Protein AF-A0A1X7SFZ6-F1 (afdb_monomer_lite)

pLDDT: mean 77.15, std 19.06, range [35.5, 96.81]

Foldseek 3Di:
DDDDPDCPPPDVVVVVPDDDDDDDPVVDDPVNVVVVVVVVVVVDPPPPPDDPVPDPDDDDDDDDDPPDDD

Sequence (70 aa):
MFEVQDLKFATLATVSHCGMVWFSQDVLTLDMVFDHFILKLKSVPIDKGEEELRGGGAPSTRRPSLLLWR

Structure (mmCIF, N/CA/C/O backbone):
data_AF-A0A1X7SFZ6-F1
#
_entry.id   AF-A0A1X7SFZ6-F1
#
loop_
_atom_site.group_PDB
_atom_site.id
_atom_site.type_symbol
_atom_site.label_atom_id
_atom_site.label_alt_id
_atom_site.label_comp_id
_atom_site.label_asym_id
_atom_site.label_entity_id
_atom_site.label_seq_id
_atom_site.pdbx_PDB_ins_code
_atom_site.Cartn_x
_atom_site.Cartn_y
_atom_site.Cartn_z
_atom_site.occupancy
_atom_site.B_iso_or_equiv
_atom_site.auth_seq_id
_atom_site.auth_comp_id
_atom_site.auth_asym_id
_atom_site.auth_atom_id
_atom_site.pdbx_PDB_model_num
ATOM 1 N N . MET A 1 1 ? 4.105 -13.656 -5.539 1.00 82.94 1 MET A N 1
ATOM 2 C CA . MET A 1 1 ? 3.529 -12.298 -5.460 1.00 82.94 1 MET A CA 1
ATOM 3 C C . MET A 1 1 ? 4.529 -11.438 -4.712 1.00 82.94 1 MET A C 1
ATOM 5 O O . MET A 1 1 ? 5.047 -11.913 -3.711 1.00 82.94 1 MET A O 1
ATOM 9 N N . PHE A 1 2 ? 4.855 -10.256 -5.231 1.00 85.81 2 PHE A N 1
ATOM 10 C CA . PHE A 1 2 ? 5.799 -9.322 -4.614 1.00 85.81 2 PHE A CA 1
ATOM 11 C C . PHE A 1 2 ? 5.054 -8.030 -4.278 1.00 85.81 2 PHE A C 1
ATOM 13 O O . PHE A 1 2 ? 4.327 -7.524 -5.129 1.00 85.81 2 PHE A O 1
ATOM 20 N N . GLU A 1 3 ? 5.226 -7.523 -3.058 1.00 91.25 3 GLU A N 1
ATOM 21 C CA . GLU A 1 3 ? 4.769 -6.189 -2.661 1.00 91.25 3 GLU A CA 1
ATOM 22 C C . GLU A 1 3 ? 5.968 -5.241 -2.734 1.00 91.25 3 GLU A C 1
ATOM 24 O O . GLU A 1 3 ? 6.996 -5.475 -2.097 1.00 91.25 3 GLU A O 1
ATOM 29 N N . VAL A 1 4 ? 5.863 -4.205 -3.561 1.00 92.38 4 VAL A N 1
ATOM 30 C CA . VAL A 1 4 ? 6.920 -3.213 -3.779 1.00 92.38 4 VAL A CA 1
ATOM 31 C C . VAL A 1 4 ? 6.295 -1.825 -3.788 1.00 92.38 4 VAL A C 1
ATOM 33 O O . VAL A 1 4 ? 5.201 -1.647 -4.319 1.00 92.38 4 VAL A O 1
ATOM 36 N N . GLN A 1 5 ? 6.982 -0.841 -3.203 1.00 93.00 5 GLN A N 1
ATOM 37 C CA . GLN A 1 5 ? 6.510 0.549 -3.209 1.00 93.00 5 GLN A CA 1
ATOM 38 C C . GLN A 1 5 ? 6.672 1.204 -4.581 1.00 93.00 5 GLN A C 1
ATOM 40 O O . GLN A 1 5 ? 5.810 1.963 -5.017 1.00 93.00 5 GLN A O 1
ATOM 45 N N . ASP A 1 6 ? 7.791 0.934 -5.255 1.00 90.56 6 ASP A N 1
ATOM 46 C CA . ASP A 1 6 ? 8.070 1.464 -6.580 1.00 90.56 6 ASP A CA 1
ATOM 47 C C . ASP A 1 6 ? 8.867 0.477 -7.444 1.00 90.56 6 ASP A C 1
ATOM 49 O O . ASP A 1 6 ? 9.372 -0.544 -6.977 1.00 90.56 6 ASP A O 1
ATOM 53 N N . LEU A 1 7 ? 8.927 0.782 -8.741 1.00 90.56 7 LEU A N 1
ATOM 54 C CA . LEU A 1 7 ? 9.597 -0.020 -9.766 1.00 90.56 7 LEU A CA 1
ATOM 55 C C . LEU A 1 7 ? 10.788 0.723 -10.378 1.00 90.56 7 LEU A C 1
ATOM 57 O O . LEU A 1 7 ? 11.207 0.403 -11.488 1.00 90.56 7 LEU A O 1
ATOM 61 N N . LYS A 1 8 ? 11.341 1.729 -9.683 1.00 90.50 8 LYS A N 1
ATOM 62 C CA . LYS A 1 8 ? 12.369 2.624 -10.251 1.00 90.50 8 LYS A CA 1
ATOM 63 C C . LYS A 1 8 ? 13.619 1.882 -10.727 1.00 90.50 8 LYS A C 1
ATOM 65 O O . LYS A 1 8 ? 14.308 2.358 -11.622 1.00 90.50 8 LYS A O 1
ATOM 70 N N . PHE A 1 9 ? 13.888 0.716 -10.146 1.00 90.88 9 PHE A N 1
ATOM 71 C CA . PHE A 1 9 ? 15.049 -0.119 -10.454 1.00 90.88 9 PHE A CA 1
ATOM 72 C C . PHE A 1 9 ? 14.680 -1.447 -11.133 1.00 90.88 9 PHE A C 1
ATOM 74 O O . PHE A 1 9 ? 15.524 -2.333 -11.258 1.00 90.88 9 PHE A O 1
ATOM 81 N N . ALA A 1 10 ? 13.425 -1.617 -11.558 1.00 90.44 10 ALA A N 1
ATOM 82 C CA . ALA A 1 10 ? 12.989 -2.827 -12.243 1.00 90.44 10 ALA A CA 1
ATOM 83 C C . ALA A 1 10 ? 13.396 -2.798 -13.726 1.00 90.44 10 ALA A C 1
ATOM 85 O O . ALA A 1 10 ? 13.280 -1.774 -14.399 1.00 90.44 10 ALA A O 1
ATOM 86 N N . THR A 1 11 ? 13.843 -3.938 -14.260 1.00 92.00 11 THR A N 1
ATOM 87 C CA . THR A 1 11 ? 14.067 -4.095 -15.703 1.00 92.00 11 THR A CA 1
ATOM 88 C C . THR A 1 11 ? 12.768 -4.523 -16.390 1.00 92.00 11 THR A C 1
ATOM 90 O O . THR A 1 11 ? 11.938 -5.217 -15.807 1.00 92.00 11 THR A O 1
ATOM 93 N N . LEU A 1 12 ? 12.577 -4.160 -17.663 1.00 86.62 12 LEU A N 1
ATOM 94 C CA . LEU A 1 12 ? 11.374 -4.562 -18.414 1.00 86.62 12 LEU A CA 1
ATOM 95 C C . LEU A 1 12 ? 11.222 -6.088 -18.513 1.00 86.62 12 LEU A C 1
ATOM 97 O O . LEU A 1 12 ? 10.104 -6.596 -18.565 1.00 86.62 12 LEU A O 1
ATOM 101 N N . ALA A 1 13 ? 12.340 -6.819 -18.483 1.00 89.25 13 ALA A N 1
ATOM 102 C CA . ALA A 1 13 ? 12.346 -8.275 -18.496 1.00 89.25 13 ALA A CA 1
ATOM 103 C C . ALA A 1 13 ? 11.576 -8.860 -17.300 1.00 89.25 13 ALA A C 1
ATOM 105 O O . ALA A 1 13 ? 10.758 -9.757 -17.488 1.00 89.25 13 ALA A O 1
ATOM 106 N N . THR A 1 14 ? 11.766 -8.329 -16.087 1.00 87.75 14 THR A N 1
ATOM 107 C CA . THR A 1 14 ? 11.088 -8.844 -14.886 1.00 87.75 14 THR A CA 1
ATOM 108 C C . THR A 1 14 ? 9.623 -8.425 -14.806 1.00 87.75 14 THR A C 1
ATOM 110 O O . THR A 1 14 ? 8.800 -9.185 -14.301 1.00 87.75 14 THR A O 1
ATOM 113 N N . VAL A 1 15 ? 9.278 -7.254 -15.346 1.00 87.81 15 VAL A N 1
ATOM 114 C CA . VAL A 1 15 ? 7.898 -6.745 -15.356 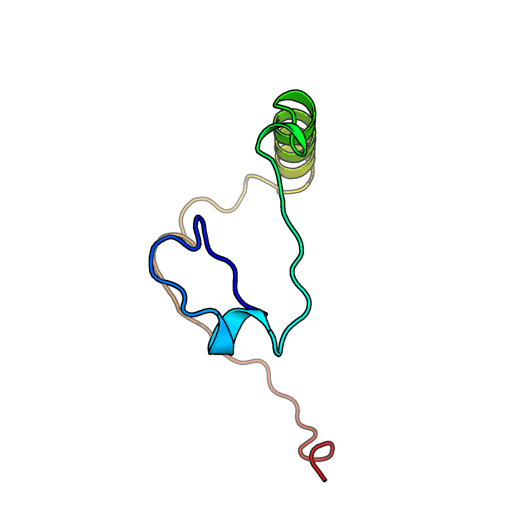1.00 87.81 15 VAL A CA 1
ATOM 115 C C . VAL A 1 15 ? 7.044 -7.408 -16.449 1.00 87.81 15 VAL A C 1
ATOM 117 O O . VAL A 1 15 ? 5.831 -7.488 -16.299 1.00 87.81 15 VAL A O 1
ATOM 120 N N . SER A 1 16 ? 7.643 -7.938 -17.525 1.00 90.88 16 SER A N 1
ATOM 121 C CA . SER A 1 16 ? 6.874 -8.505 -18.649 1.00 90.88 16 SER A CA 1
ATOM 122 C C . SER A 1 16 ? 6.254 -9.883 -18.385 1.00 90.88 16 SER A C 1
ATOM 124 O O . SER A 1 16 ? 5.241 -10.227 -18.990 1.00 90.88 16 SER A O 1
ATOM 126 N N . HIS A 1 17 ? 6.846 -10.683 -17.493 1.00 85.50 17 HIS A N 1
ATOM 127 C CA . HIS A 1 17 ? 6.446 -12.082 -17.296 1.00 85.50 17 HIS A CA 1
ATOM 128 C C . HIS A 1 17 ? 5.376 -12.280 -16.215 1.00 85.50 17 HIS A C 1
ATOM 130 O O . HIS A 1 17 ? 4.841 -13.380 -16.078 1.00 85.50 17 HIS A O 1
ATOM 136 N N . CYS A 1 18 ? 5.051 -11.233 -15.455 1.00 87.19 18 CYS A N 1
ATOM 137 C CA . CYS A 1 18 ? 4.121 -11.290 -14.333 1.00 87.19 18 CYS A CA 1
ATOM 138 C C . CYS A 1 18 ? 3.006 -10.255 -14.508 1.00 87.19 18 CYS A C 1
ATOM 140 O O . CYS A 1 18 ? 3.258 -9.119 -14.899 1.00 87.19 18 CYS A O 1
ATOM 142 N N . GLY A 1 19 ? 1.769 -10.629 -14.170 1.00 88.75 19 GLY A N 1
ATOM 143 C CA . GLY A 1 19 ? 0.669 -9.670 -14.071 1.00 88.75 19 GLY A CA 1
ATOM 144 C C . GLY A 1 19 ? 0.938 -8.655 -12.960 1.00 88.75 19 GLY A C 1
ATOM 145 O O . GLY A 1 19 ? 1.359 -9.034 -11.865 1.00 88.75 19 GLY A O 1
ATOM 146 N N . MET A 1 20 ? 0.693 -7.377 -13.243 1.00 90.44 20 MET A N 1
ATOM 147 C CA . MET A 1 20 ? 0.922 -6.288 -12.299 1.00 90.44 20 MET A CA 1
ATOM 148 C C . MET A 1 20 ? -0.396 -5.662 -11.857 1.00 90.44 20 MET A C 1
ATOM 150 O O . MET A 1 20 ? -1.254 -5.354 -12.682 1.00 90.44 20 MET A O 1
ATOM 154 N N . VAL A 1 21 ? -0.534 -5.462 -10.548 1.00 92.25 21 VAL A N 1
ATOM 155 C CA . VAL A 1 21 ? -1.671 -4.777 -9.931 1.00 92.25 21 VAL A CA 1
ATOM 156 C C . VAL A 1 21 ? -1.133 -3.531 -9.247 1.00 92.25 21 VAL A C 1
ATOM 158 O O . VAL A 1 21 ? -0.215 -3.621 -8.433 1.00 92.25 21 VAL A O 1
ATOM 161 N N . TRP A 1 22 ? -1.680 -2.372 -9.607 1.00 91.25 22 TRP A N 1
ATOM 162 C CA . TRP A 1 22 ? -1.273 -1.089 -9.051 1.00 91.25 22 TRP A CA 1
ATOM 163 C C . TRP A 1 22 ? -2.264 -0.632 -7.985 1.00 91.25 22 TRP A C 1
ATOM 165 O O . TRP A 1 22 ? -3.456 -0.504 -8.260 1.00 91.25 22 TRP A O 1
ATOM 175 N N . PHE A 1 23 ? -1.756 -0.345 -6.790 1.00 93.44 23 PHE A N 1
ATOM 176 C CA . PHE A 1 23 ? -2.527 0.265 -5.714 1.00 93.44 23 PHE A CA 1
ATOM 177 C C . PHE A 1 23 ? -2.151 1.743 -5.627 1.00 93.44 23 PHE A C 1
ATOM 179 O O . PHE A 1 23 ? -1.019 2.078 -5.282 1.00 93.44 23 PHE A O 1
ATOM 186 N N . SER A 1 24 ? -3.083 2.637 -5.963 1.00 93.00 24 SER A N 1
ATOM 187 C CA . SER A 1 24 ? -2.890 4.060 -5.682 1.00 93.00 24 SER A CA 1
ATOM 188 C C . SER A 1 24 ? -3.106 4.338 -4.195 1.00 93.00 24 SER A C 1
ATOM 190 O O . SER A 1 24 ? -3.793 3.589 -3.499 1.00 93.00 24 SER A O 1
ATOM 192 N N . GLN A 1 25 ? -2.536 5.442 -3.710 1.00 90.62 25 GLN A N 1
ATOM 193 C CA . GLN A 1 25 ? -2.716 5.877 -2.321 1.00 90.62 25 GLN A CA 1
ATOM 194 C C . GLN A 1 25 ? -4.191 6.169 -1.997 1.00 90.62 25 GLN A C 1
ATOM 196 O O . GLN A 1 25 ? -4.611 5.980 -0.863 1.00 90.62 25 GLN A O 1
ATOM 201 N N . ASP A 1 26 ? -4.988 6.523 -3.007 1.00 92.50 26 ASP A N 1
ATOM 202 C CA . ASP A 1 26 ? -6.408 6.849 -2.852 1.00 92.50 26 ASP A CA 1
ATOM 203 C C . ASP A 1 26 ? -7.330 5.617 -2.783 1.00 92.50 26 ASP A C 1
ATOM 205 O O . ASP A 1 26 ? -8.522 5.764 -2.522 1.00 92.50 26 ASP A O 1
ATOM 209 N N . VAL A 1 27 ? -6.818 4.396 -3.010 1.00 93.88 27 VAL A N 1
ATOM 210 C CA . VAL A 1 27 ? -7.622 3.162 -2.866 1.00 93.88 27 VAL A CA 1
ATOM 211 C C . VAL A 1 27 ? -8.049 2.945 -1.411 1.00 93.88 27 VAL A C 1
ATOM 213 O O . VAL A 1 27 ? -9.112 2.379 -1.162 1.00 93.88 27 VAL A O 1
ATOM 216 N N . LEU A 1 28 ? -7.233 3.392 -0.453 1.00 94.31 28 LEU A N 1
ATOM 217 C CA . LEU A 1 28 ? -7.504 3.284 0.978 1.00 94.31 28 LEU A CA 1
ATOM 218 C C . LEU A 1 28 ? -7.713 4.672 1.580 1.00 94.31 28 LEU A C 1
ATOM 220 O O . LEU A 1 28 ? -6.762 5.424 1.780 1.00 94.31 28 LEU A O 1
ATOM 224 N N . THR A 1 29 ? -8.960 4.994 1.919 1.00 95.44 29 THR A N 1
ATOM 225 C CA . THR A 1 29 ? -9.278 6.226 2.646 1.00 95.44 29 THR A CA 1
ATOM 226 C C . THR A 1 29 ? -9.033 6.065 4.145 1.00 95.44 29 THR A C 1
ATOM 228 O O . THR A 1 29 ? -9.055 4.958 4.691 1.00 95.44 29 THR A O 1
ATOM 231 N N . LEU A 1 30 ? -8.835 7.188 4.841 1.00 94.50 30 LEU A N 1
ATOM 232 C CA . LEU A 1 30 ? -8.655 7.188 6.295 1.00 94.50 30 LEU A CA 1
ATOM 233 C C . LEU A 1 30 ? -9.876 6.624 7.031 1.00 94.50 30 LEU A C 1
ATOM 235 O O . LEU A 1 30 ? -9.702 5.896 8.004 1.00 94.50 30 LEU A O 1
ATOM 239 N N . ASP A 1 31 ? -11.087 6.889 6.538 1.00 95.56 31 ASP A N 1
ATOM 240 C CA . ASP A 1 31 ? -12.326 6.377 7.134 1.00 95.56 31 ASP A CA 1
ATOM 241 C C . ASP A 1 31 ? -12.343 4.841 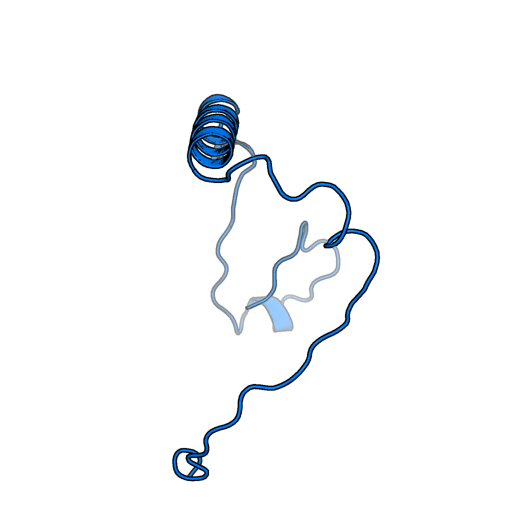7.170 1.00 95.56 3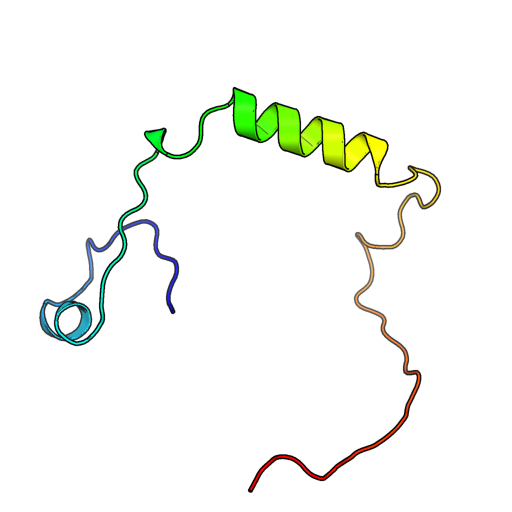1 ASP A C 1
ATOM 243 O O . ASP A 1 31 ? -12.619 4.252 8.213 1.00 95.56 31 ASP A O 1
ATOM 247 N N . MET A 1 32 ? -11.921 4.177 6.083 1.00 95.12 32 MET A N 1
ATOM 248 C CA . MET A 1 32 ? -11.818 2.710 6.033 1.00 95.12 32 MET A CA 1
ATOM 249 C C . MET A 1 32 ? -10.819 2.166 7.060 1.00 95.12 32 MET A C 1
ATOM 251 O O . MET A 1 32 ? -11.053 1.129 7.686 1.00 95.12 32 MET A O 1
ATOM 255 N N . VAL A 1 33 ? -9.695 2.865 7.237 1.00 95.19 33 VAL A N 1
ATOM 256 C CA . VAL A 1 33 ? -8.658 2.483 8.202 1.00 95.19 33 VAL A CA 1
ATOM 257 C C . VAL A 1 33 ? -9.174 2.640 9.632 1.00 95.19 33 VAL A C 1
ATOM 259 O O . VAL A 1 33 ? -8.980 1.737 10.451 1.00 95.19 33 VAL A O 1
ATOM 262 N N . PHE A 1 34 ? -9.850 3.750 9.937 1.00 96.81 34 PHE A N 1
ATOM 263 C CA . PHE A 1 34 ? -10.425 4.000 11.257 1.00 96.81 34 PHE A CA 1
ATOM 264 C C . PHE A 1 34 ? -11.539 3.013 11.598 1.00 96.81 34 PHE A C 1
ATOM 266 O O . PHE A 1 34 ? -11.523 2.447 12.692 1.00 96.81 34 PHE A O 1
ATOM 273 N N . ASP A 1 35 ? -12.447 2.739 10.663 1.00 96.25 35 ASP A N 1
ATOM 274 C CA . ASP A 1 35 ? -13.519 1.763 10.853 1.00 96.25 35 ASP A CA 1
ATOM 275 C C . ASP A 1 35 ? -12.953 0.375 11.153 1.00 96.25 35 ASP A C 1
ATOM 277 O O . ASP A 1 35 ? -13.336 -0.265 12.138 1.00 96.25 35 ASP A O 1
ATOM 281 N N . HIS A 1 36 ? -11.970 -0.070 10.362 1.00 94.00 36 HIS A N 1
ATOM 282 C CA . HIS A 1 36 ? -11.277 -1.332 10.607 1.00 94.00 36 HIS A CA 1
ATOM 283 C C . HIS A 1 36 ? -10.599 -1.352 11.986 1.00 94.00 36 HIS A C 1
ATOM 285 O O . HIS A 1 36 ? -10.694 -2.345 12.712 1.00 94.00 36 HIS A O 1
ATOM 291 N N . PHE A 1 37 ? -9.945 -0.259 12.385 1.00 94.31 37 PHE A N 1
ATOM 292 C CA . PHE A 1 37 ? -9.291 -0.164 13.687 1.00 94.31 37 PHE A CA 1
ATOM 293 C C . PHE A 1 37 ? -10.292 -0.256 14.849 1.00 94.31 37 PHE A C 1
ATOM 295 O O . PHE A 1 37 ? -10.074 -1.022 15.788 1.00 94.31 37 PHE A O 1
ATOM 302 N N . ILE A 1 38 ? -11.424 0.448 14.771 1.00 94.00 38 ILE A N 1
ATOM 303 C CA . ILE A 1 38 ? -12.479 0.409 15.794 1.00 94.00 38 ILE A CA 1
ATOM 304 C C . ILE A 1 38 ? -13.115 -0.985 15.874 1.00 94.00 38 ILE A C 1
ATOM 306 O O . ILE A 1 38 ? -13.357 -1.491 16.972 1.00 94.00 38 ILE A O 1
ATOM 310 N N . LEU A 1 39 ? -13.372 -1.629 14.731 1.00 93.56 39 LEU A N 1
ATOM 311 C CA . LEU A 1 39 ? -13.876 -3.004 14.692 1.00 93.56 39 LEU A CA 1
ATOM 312 C C . LEU A 1 39 ? -12.894 -3.970 15.357 1.00 93.56 39 LEU A C 1
ATOM 314 O O . LEU A 1 39 ? -13.299 -4.791 16.183 1.00 93.56 39 LEU A O 1
ATOM 318 N N . LYS A 1 40 ? -11.598 -3.822 15.068 1.00 91.00 40 LYS A N 1
ATOM 319 C CA . LYS A 1 40 ? -10.545 -4.624 15.689 1.00 91.00 40 LYS A CA 1
ATOM 320 C C . LYS A 1 40 ? -10.527 -4.442 17.208 1.00 91.00 40 LYS A C 1
ATOM 322 O O . LYS A 1 40 ? -10.535 -5.443 17.919 1.00 91.00 40 LYS A O 1
ATOM 327 N N . LEU A 1 41 ? -10.604 -3.204 17.705 1.00 89.50 41 LEU A N 1
ATOM 328 C CA . LEU A 1 41 ? -10.666 -2.908 19.144 1.00 89.50 41 LEU A CA 1
ATOM 329 C C . LEU A 1 41 ? -11.876 -3.537 19.844 1.00 89.50 41 LEU A C 1
ATOM 331 O O . LEU A 1 41 ? -11.754 -3.999 20.971 1.00 89.50 41 LEU A O 1
ATOM 335 N N . LYS A 1 42 ? -13.041 -3.576 19.191 1.00 88.44 42 LYS A N 1
ATOM 336 C CA . LYS A 1 42 ? -14.238 -4.230 19.747 1.00 88.44 42 LYS A CA 1
ATOM 337 C C . LYS A 1 42 ? -14.122 -5.755 19.757 1.00 88.44 42 LYS A C 1
ATOM 339 O O . LYS A 1 42 ? -14.710 -6.400 20.617 1.00 88.44 42 LYS A O 1
ATOM 344 N N . SER A 1 43 ? -13.411 -6.326 18.784 1.00 86.12 43 SER A N 1
ATOM 345 C CA . SER A 1 43 ? -13.264 -7.779 18.634 1.00 86.12 43 SER A CA 1
ATOM 346 C C . SER A 1 43 ? -12.173 -8.397 19.510 1.00 86.12 43 SER A C 1
ATOM 348 O O . SER A 1 43 ? -12.284 -9.565 19.878 1.00 86.12 43 SER A O 1
ATOM 350 N N . VAL A 1 44 ? -11.120 -7.642 19.838 1.00 82.00 44 VAL A N 1
ATOM 351 C CA . VAL A 1 44 ? -9.970 -8.148 20.594 1.00 82.00 44 VAL A CA 1
ATOM 352 C C . VAL A 1 44 ? -10.118 -7.726 22.058 1.00 82.00 44 VAL A C 1
ATOM 354 O O . VAL A 1 44 ? -10.016 -6.533 22.348 1.00 82.00 44 VAL A O 1
ATOM 357 N N . PRO A 1 45 ? -10.350 -8.661 22.998 1.00 77.12 45 PRO A N 1
ATOM 358 C CA . PRO A 1 45 ? -10.365 -8.322 24.413 1.00 77.12 45 PRO A CA 1
ATOM 359 C C . PRO A 1 45 ? -8.977 -7.816 24.826 1.00 77.12 45 PRO A C 1
ATOM 361 O O . PRO A 1 45 ? -7.970 -8.475 24.582 1.00 77.12 45 PRO A O 1
ATOM 364 N N . ILE A 1 46 ? -8.928 -6.650 25.473 1.00 65.81 46 ILE A N 1
ATOM 365 C CA . ILE A 1 46 ? -7.685 -6.006 25.947 1.00 65.81 46 ILE A CA 1
ATOM 366 C C . ILE A 1 46 ? -7.114 -6.719 27.197 1.00 65.81 46 ILE A C 1
ATOM 368 O O . ILE A 1 46 ? -6.126 -6.290 27.780 1.00 65.81 46 ILE A O 1
ATOM 372 N N . ASP A 1 47 ? -7.682 -7.860 27.594 1.00 65.25 47 ASP A N 1
ATOM 373 C CA . ASP A 1 47 ? -7.179 -8.691 28.690 1.00 65.25 47 ASP A CA 1
ATOM 374 C C . ASP A 1 47 ? -6.210 -9.767 28.184 1.00 65.25 47 ASP A C 1
ATOM 376 O O . ASP A 1 47 ? -6.499 -10.956 28.233 1.00 65.25 47 ASP A O 1
ATOM 380 N N . LYS A 1 48 ? -5.089 -9.317 27.618 1.00 57.66 48 LYS A N 1
ATOM 381 C CA . LYS A 1 48 ? -3.777 -9.986 27.591 1.00 57.66 48 LYS A CA 1
ATOM 382 C C . LYS A 1 48 ? -2.762 -8.907 27.264 1.00 57.66 48 LYS A C 1
ATOM 384 O O . LYS A 1 48 ? -2.278 -8.787 26.137 1.00 57.66 48 LYS A O 1
ATOM 389 N N . GLY A 1 49 ? -2.510 -8.057 28.251 1.00 58.41 49 GLY A N 1
ATOM 390 C CA . GLY A 1 49 ? -1.345 -7.200 28.205 1.00 58.41 49 GLY A CA 1
ATOM 391 C C . GLY A 1 49 ? -0.098 -8.030 27.874 1.00 58.41 49 GLY A C 1
ATOM 392 O O . GLY A 1 49 ? 0.077 -9.154 28.337 1.00 58.41 49 GLY A O 1
ATOM 393 N N . GLU A 1 50 ? 0.787 -7.415 27.104 1.00 56.09 50 GLU A N 1
ATOM 394 C CA . GLU A 1 50 ? 2.242 -7.518 27.246 1.00 56.09 50 GLU A CA 1
ATOM 395 C C . GLU A 1 50 ? 3.025 -8.791 26.835 1.00 56.09 50 GLU A C 1
ATOM 397 O O . GLU A 1 50 ? 4.244 -8.677 26.701 1.00 56.09 50 GLU A O 1
ATOM 402 N N . GLU A 1 51 ? 2.421 -9.931 26.471 1.00 54.16 51 GLU A N 1
ATOM 403 C CA . GLU A 1 51 ? 3.227 -11.132 26.121 1.00 54.16 51 GLU A CA 1
ATOM 404 C C . GLU A 1 51 ? 3.557 -11.346 24.622 1.00 54.16 51 GLU A C 1
ATOM 406 O O . GLU A 1 51 ? 4.595 -11.930 24.310 1.00 54.16 51 GLU A O 1
ATOM 411 N N . GLU A 1 52 ? 2.779 -10.822 23.665 1.00 53.94 52 GLU A N 1
ATOM 412 C CA . GLU A 1 52 ? 3.049 -11.045 22.220 1.00 53.94 52 GLU A CA 1
ATOM 413 C C . GLU A 1 52 ? 4.170 -10.133 21.666 1.00 53.94 52 GLU A C 1
ATOM 415 O O . GLU A 1 52 ? 4.819 -10.437 20.667 1.00 53.94 52 GLU A O 1
ATOM 420 N N . LEU A 1 53 ? 4.461 -9.011 22.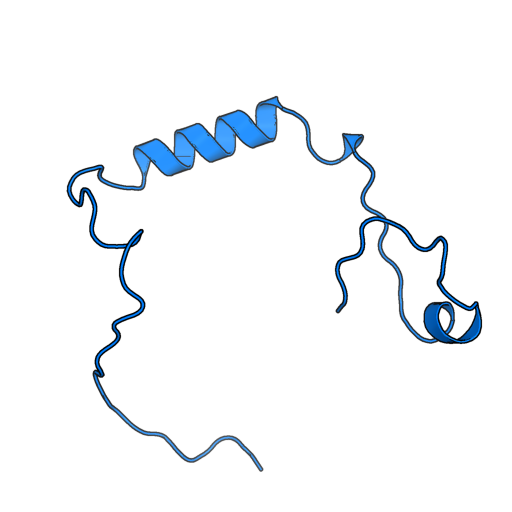334 1.00 56.12 53 LEU A N 1
ATOM 421 C CA . LEU A 1 53 ? 5.482 -8.048 21.895 1.00 56.12 53 LEU A CA 1
ATOM 422 C C . LEU A 1 53 ? 6.922 -8.460 22.256 1.00 56.12 53 LEU A C 1
ATOM 424 O O . LEU A 1 53 ? 7.859 -7.775 21.844 1.00 56.12 53 LEU A O 1
ATOM 428 N N . ARG A 1 54 ? 7.135 -9.542 23.026 1.00 47.22 54 ARG A N 1
ATOM 429 C CA . ARG A 1 54 ? 8.467 -9.879 23.577 1.0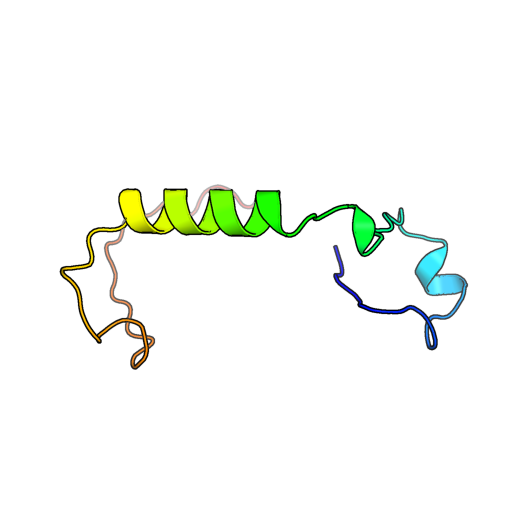0 47.22 54 ARG A CA 1
ATOM 430 C C . ARG A 1 54 ? 8.968 -11.310 23.375 1.00 47.22 54 ARG A C 1
ATOM 432 O O . ARG A 1 54 ? 10.098 -11.578 23.776 1.00 47.22 54 ARG A O 1
ATOM 439 N N . GLY A 1 55 ? 8.242 -12.222 22.733 1.00 40.19 55 GLY A N 1
ATOM 440 C CA . GLY A 1 55 ? 8.737 -13.597 22.639 1.00 40.19 55 GLY A C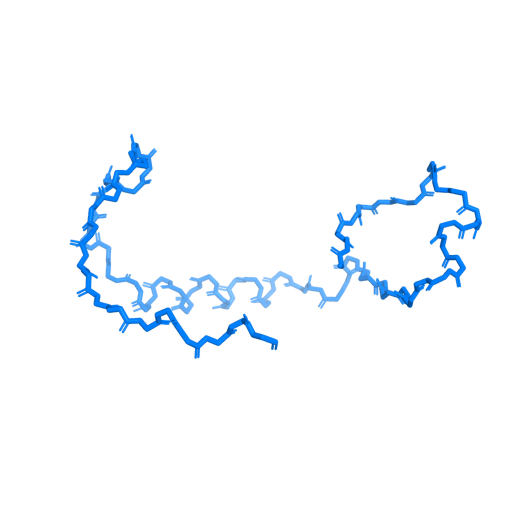A 1
ATOM 441 C C . GLY A 1 55 ? 8.097 -14.426 21.546 1.00 40.19 55 GLY A C 1
ATOM 442 O O . GLY A 1 55 ? 7.035 -15.001 21.741 1.00 40.19 55 GLY A O 1
ATOM 443 N N . GLY A 1 56 ? 8.815 -14.592 20.435 1.00 45.25 56 GLY A N 1
ATOM 444 C CA . GLY A 1 56 ? 8.648 -15.771 19.593 1.00 45.25 56 GLY A CA 1
ATOM 445 C C . GLY A 1 56 ? 8.921 -17.023 20.428 1.00 45.25 56 GLY A C 1
ATOM 446 O O . GLY A 1 56 ? 10.068 -17.412 20.621 1.00 45.25 56 GLY A O 1
ATOM 447 N N . GLY A 1 57 ? 7.860 -17.624 20.953 1.00 35.50 57 GLY A N 1
ATOM 448 C CA . GLY A 1 57 ? 7.910 -18.799 21.811 1.00 35.50 57 GLY A CA 1
ATOM 449 C C . GLY A 1 57 ? 6.700 -19.682 21.557 1.00 35.50 57 GLY A C 1
ATOM 450 O O . GLY A 1 57 ? 5.751 -19.688 22.331 1.00 35.50 57 GLY A O 1
ATOM 451 N N . ALA A 1 58 ? 6.731 -20.438 20.459 1.00 45.94 58 ALA A N 1
ATOM 452 C CA . ALA A 1 58 ? 5.821 -21.564 20.278 1.00 45.94 58 ALA A CA 1
ATOM 453 C C . ALA A 1 58 ? 6.041 -22.604 21.394 1.00 45.94 58 ALA A C 1
ATOM 455 O O . ALA A 1 58 ? 7.186 -22.845 21.791 1.00 45.94 58 ALA A O 1
ATOM 456 N N . PRO A 1 59 ? 4.985 -23.329 21.805 1.00 45.31 59 PRO A N 1
ATOM 457 C CA . PRO A 1 59 ? 5.075 -24.774 21.617 1.00 45.31 59 PRO A CA 1
ATOM 458 C C . PRO A 1 59 ? 3.762 -25.460 21.193 1.00 45.31 59 PRO A C 1
ATOM 460 O O . PRO A 1 59 ? 2.734 -25.401 21.855 1.00 45.31 59 PRO A O 1
ATOM 463 N N . SER A 1 60 ? 3.882 -26.214 20.095 1.00 51.28 60 SER A N 1
ATOM 464 C CA . SER A 1 60 ? 3.428 -27.602 19.913 1.00 51.28 60 SER A CA 1
ATOM 465 C C . SER A 1 60 ? 2.115 -28.044 20.587 1.00 51.28 60 SER A C 1
ATOM 467 O O . SER A 1 60 ? 2.121 -28.538 21.714 1.00 51.28 60 SER A O 1
ATOM 469 N N . THR A 1 61 ? 1.049 -28.154 19.788 1.00 45.59 61 THR A N 1
ATOM 470 C CA . THR A 1 61 ? 0.145 -29.315 19.868 1.00 45.59 61 THR A CA 1
ATOM 471 C C . THR A 1 61 ? 0.122 -30.026 18.519 1.00 45.59 61 THR A C 1
ATOM 473 O O . THR A 1 61 ? -0.355 -29.516 17.511 1.00 45.59 61 THR A O 1
ATOM 476 N N . ARG A 1 62 ? 0.722 -31.217 18.518 1.00 52.41 62 ARG A N 1
ATOM 477 C CA . ARG A 1 62 ? 0.801 -32.161 17.402 1.00 52.41 62 ARG A CA 1
ATOM 478 C C . ARG A 1 62 ? -0.602 -32.607 16.980 1.00 52.41 62 ARG A C 1
ATOM 480 O O . ARG A 1 62 ? -1.388 -32.974 17.848 1.00 52.41 62 ARG A O 1
ATOM 487 N N . ARG A 1 63 ? -0.814 -32.809 15.676 1.00 52.56 63 ARG A N 1
ATOM 488 C CA . ARG A 1 63 ? -1.029 -34.159 15.118 1.00 52.56 63 ARG A CA 1
ATOM 489 C C . ARG A 1 63 ? -0.858 -34.193 13.588 1.00 52.56 63 ARG A C 1
ATOM 491 O O . ARG A 1 63 ? -0.901 -33.149 12.948 1.00 52.56 63 ARG A O 1
ATOM 498 N N . PRO A 1 64 ? -0.551 -35.382 13.039 1.00 52.88 64 PRO A N 1
ATOM 499 C CA . PRO A 1 64 ? 0.151 -35.557 11.778 1.00 52.88 64 PRO A CA 1
ATOM 500 C C . PRO A 1 64 ? -0.803 -35.836 10.613 1.00 52.88 64 PRO A C 1
ATOM 502 O O . PRO A 1 64 ? -1.740 -36.616 10.746 1.00 52.88 64 PRO A O 1
ATOM 505 N N . SER A 1 65 ? -0.463 -35.332 9.432 1.00 53.78 65 SER A N 1
ATOM 506 C CA . SER A 1 65 ? -0.694 -36.073 8.190 1.00 53.78 65 SER A CA 1
ATOM 507 C C . SER A 1 65 ? 0.393 -35.702 7.188 1.00 53.78 65 SER A C 1
ATOM 509 O O . SER A 1 65 ? 0.260 -34.785 6.380 1.00 53.78 65 SER A O 1
ATOM 511 N N . LEU A 1 66 ? 1.500 -36.436 7.268 1.00 58.66 66 LEU A N 1
ATOM 512 C CA . LEU A 1 66 ? 2.489 -36.569 6.202 1.00 58.66 66 LEU A CA 1
ATOM 513 C C . LEU A 1 66 ? 1.845 -37.261 4.985 1.00 58.66 66 LEU A C 1
ATOM 515 O O . LEU A 1 66 ? 2.229 -38.374 4.677 1.00 58.66 66 LEU A O 1
ATOM 519 N N . LEU A 1 67 ? 0.835 -36.675 4.336 1.00 61.12 67 LEU A N 1
ATOM 520 C CA . LEU A 1 67 ? 0.236 -37.203 3.099 1.00 61.12 67 LEU A CA 1
ATOM 521 C C . LEU A 1 67 ? -0.475 -36.088 2.305 1.00 61.12 67 LEU A C 1
ATOM 523 O O . LEU A 1 67 ? -1.676 -36.173 2.081 1.00 61.12 67 LEU A O 1
ATOM 527 N N . LEU A 1 68 ? 0.230 -35.030 1.886 1.00 62.28 68 LEU A N 1
ATOM 528 C CA . LEU A 1 68 ? -0.243 -34.202 0.759 1.00 62.28 68 LEU A CA 1
ATOM 529 C C . LEU A 1 68 ? 0.877 -33.398 0.076 1.00 62.28 68 LEU A C 1
ATOM 531 O O . LEU A 1 68 ? 0.731 -32.213 -0.190 1.00 62.28 68 LEU A O 1
ATOM 535 N N . TRP A 1 69 ? 2.011 -34.043 -0.191 1.00 46.06 69 TRP A N 1
ATOM 536 C CA . TRP A 1 69 ? 2.965 -33.583 -1.204 1.00 46.06 69 TRP A CA 1
ATOM 537 C C . TRP A 1 69 ? 3.421 -34.799 -2.011 1.00 46.06 69 TRP A C 1
ATOM 539 O O . TRP A 1 69 ? 4.439 -35.421 -1.711 1.00 46.06 69 TRP A O 1
ATOM 549 N N . ARG A 1 70 ? 2.607 -35.161 -3.002 1.00 52.38 70 ARG A N 1
ATOM 550 C CA . ARG A 1 70 ? 3.055 -35.867 -4.199 1.00 52.38 70 ARG A CA 1
ATOM 551 C C . ARG A 1 70 ? 2.652 -35.039 -5.405 1.00 52.38 70 ARG A C 1
ATOM 553 O O . ARG A 1 70 ? 1.558 -34.438 -5.330 1.00 52.38 70 ARG A O 1
#

Organism: Amphimedon queenslandica (NCBI:txid400682)

Secondary structure (DSSP, 8-state):
----S--TT--HHHHHSS------GGGS-HHHHHHHHHHHHHHS-S---SSTTT----------------

Radius of gyration: 20.74 Å; chains: 1; bounding box: 29×44×47 Å

InterPro domains:
  IPR027417 P-loop containing nucleoside triphosphate hydrolase [G3DSA:3.40.50.300] (1-62)